Protein AF-A0A4E0QUA9-F1 (afdb_monomer_lite)

pLDDT: mean 82.61, std 20.05, range [34.75, 98.19]

Organism: Fasciola hepatica (NCBI:txid6192)

InterPro domains:
  IPR027408 PNPase/RNase PH domain superfamily [G3DSA:3.30.230.70] (9-128)
  IPR036345 Exoribonuclease, PH domain 2 superfamily [SSF55666] (56-123)

Foldseek 3Di:
DDDDDDDDDDDDDDDPPDPPPPDDVQVVLVVVQVVQQVVLVVCVVVVHDDPARWGKDKFALVVFPPKGFIKIFTARQVVLDTPDIDTPPIDDPDVVSVVVRSVVRNVVRNVVVVVVVVVVVVVVVVVD

Sequence (128 aa):
MIIQGRSIGKGGRTAQMQPELRWSDDHLAACLACAVTGAGLALADSGAQLYDIPVGVVVDMTKFERSSGRLCAAVLPQLQQIAMLYGGDVQVKNPEAFRQALSQAIQTASLMAATIKQCIQAQLENRM

Radius of gyration: 19.82 Å; chains: 1; bounding box: 42×36×62 Å

Secondary structure (DSSP, 8-state):
------------------------HHHHHHHHHHHHHHHHHHHHHTT---SS--EEEEEEGGGSTT-BSEEEEEEETTTTEEEEEE-SS-B-S-HHHHHHHHHHHHHHHHHHHHHHHHHHHHHHHTT-

Structure (mmCIF, N/CA/C/O backbone):
data_AF-A0A4E0QUA9-F1
#
_entry.id   AF-A0A4E0QUA9-F1
#
loop_
_atom_site.group_PDB
_atom_site.id
_atom_site.type_symbol
_atom_site.label_atom_id
_atom_site.label_alt_id
_atom_site.label_comp_id
_atom_site.label_asym_id
_atom_site.label_entity_id
_atom_site.label_seq_id
_atom_site.pdbx_PDB_ins_code
_atom_site.Cartn_x
_atom_site.Cartn_y
_atom_site.Cartn_z
_atom_site.occupancy
_atom_site.B_iso_or_equiv
_atom_site.auth_seq_id
_atom_site.auth_comp_id
_atom_site.auth_asym_id
_atom_site.auth_atom_id
_atom_site.pdbx_PDB_model_num
ATOM 1 N N . MET A 1 1 ? -11.093 8.909 -25.592 1.00 35.84 1 MET A N 1
ATOM 2 C CA . MET A 1 1 ? -11.931 7.747 -25.957 1.00 35.84 1 MET A CA 1
ATOM 3 C C . MET A 1 1 ? -11.816 7.553 -27.461 1.00 35.84 1 MET A C 1
ATOM 5 O O . MET A 1 1 ? -12.389 8.334 -28.204 1.00 35.84 1 MET A O 1
ATOM 9 N N . ILE A 1 2 ? -10.986 6.613 -27.912 1.00 35.44 2 ILE A N 1
ATOM 10 C CA . ILE A 1 2 ? -10.807 6.318 -29.340 1.00 35.44 2 ILE A CA 1
ATOM 11 C C . ILE A 1 2 ? -11.310 4.892 -29.551 1.00 35.44 2 ILE A C 1
ATOM 13 O O . ILE A 1 2 ? -10.698 3.945 -29.069 1.00 35.44 2 ILE A O 1
ATOM 17 N N . ILE A 1 3 ? -12.452 4.753 -30.224 1.00 42.22 3 ILE A N 1
ATOM 18 C CA . ILE A 1 3 ? -13.003 3.463 -30.646 1.00 42.22 3 ILE A CA 1
ATOM 19 C C . ILE A 1 3 ? -12.551 3.259 -32.094 1.00 42.22 3 ILE A C 1
ATOM 21 O O . ILE A 1 3 ? -13.092 3.890 -32.998 1.00 42.22 3 ILE A O 1
ATOM 25 N N . GLN A 1 4 ? -11.546 2.412 -32.331 1.00 47.38 4 GLN A N 1
ATOM 26 C CA . GLN A 1 4 ? -11.228 1.951 -33.685 1.00 47.38 4 GLN A CA 1
ATOM 27 C C . GLN A 1 4 ? -11.931 0.619 -33.949 1.00 47.38 4 GLN A C 1
ATOM 29 O O . GLN A 1 4 ? -11.519 -0.429 -33.460 1.00 47.38 4 GLN A O 1
ATOM 34 N N . GLY A 1 5 ? -13.001 0.670 -34.744 1.00 44.75 5 GLY A N 1
ATOM 35 C CA . GLY A 1 5 ? -13.618 -0.511 -35.336 1.00 44.75 5 GLY A CA 1
ATOM 36 C C . GLY A 1 5 ? -12.870 -0.936 -36.600 1.00 44.75 5 GLY A C 1
ATOM 37 O O . GLY A 1 5 ? -12.699 -0.138 -37.520 1.00 44.75 5 GLY A O 1
ATOM 38 N N . ARG A 1 6 ? -12.464 -2.207 -36.678 1.00 42.84 6 ARG A N 1
ATOM 39 C CA . ARG A 1 6 ? -12.143 -2.871 -37.949 1.00 42.84 6 ARG A CA 1
ATOM 40 C C . ARG A 1 6 ? -13.140 -4.001 -38.180 1.00 42.84 6 ARG A C 1
ATOM 42 O O . ARG A 1 6 ? -13.172 -4.972 -37.436 1.00 42.84 6 ARG A O 1
ATOM 49 N N . SER A 1 7 ? -13.945 -3.841 -39.226 1.00 52.25 7 SER A N 1
ATOM 50 C CA . SER A 1 7 ? -14.823 -4.864 -39.790 1.00 52.25 7 SER A CA 1
ATOM 51 C C . SER A 1 7 ? -14.080 -5.607 -40.898 1.00 52.25 7 SER A C 1
ATOM 53 O O . SER A 1 7 ? -13.655 -4.962 -41.855 1.00 52.25 7 SER A O 1
ATOM 55 N N . ILE A 1 8 ? -13.949 -6.936 -40.788 1.00 41.50 8 ILE A N 1
ATOM 56 C CA . ILE A 1 8 ? -13.713 -7.845 -41.923 1.00 41.50 8 ILE A CA 1
ATOM 57 C C . ILE A 1 8 ? -14.484 -9.162 -41.687 1.00 41.50 8 ILE A C 1
ATOM 59 O O . ILE A 1 8 ? -14.063 -10.017 -40.922 1.00 41.50 8 ILE A O 1
ATOM 63 N N . GLY A 1 9 ? -15.623 -9.302 -42.374 1.00 38.97 9 GLY A N 1
ATOM 64 C CA . GLY A 1 9 ? -15.914 -10.445 -43.255 1.00 38.97 9 GLY A CA 1
ATOM 65 C C . GLY A 1 9 ? -16.196 -11.858 -42.707 1.00 38.97 9 GLY A C 1
ATOM 66 O O . GLY A 1 9 ? -15.310 -12.696 -42.716 1.00 38.97 9 GLY A O 1
ATOM 67 N N . LYS A 1 10 ? -17.499 -12.136 -42.518 1.00 43.06 10 LYS A N 1
ATOM 68 C CA . LYS A 1 10 ? -18.285 -13.337 -42.919 1.00 43.06 10 LYS A CA 1
ATOM 69 C C . LYS A 1 10 ? -17.988 -14.722 -42.302 1.00 43.06 10 LYS A C 1
ATOM 71 O O . LYS A 1 10 ? -17.071 -15.422 -42.707 1.00 43.06 10 LYS A O 1
ATOM 76 N N . GLY A 1 11 ? -18.953 -15.211 -41.513 1.00 34.75 11 GLY A N 1
ATOM 77 C CA . GLY A 1 11 ? -19.171 -16.642 -41.261 1.00 34.75 11 GLY A CA 1
ATOM 78 C C . GLY A 1 11 ? -20.017 -16.881 -40.013 1.00 34.75 11 GLY A C 1
ATOM 79 O O . GLY A 1 11 ? -19.542 -16.684 -38.904 1.00 34.75 11 GLY A O 1
ATOM 80 N N . GLY A 1 12 ? -21.287 -17.253 -40.183 1.00 46.09 12 GLY A N 1
ATOM 81 C CA . GLY A 1 12 ? -22.238 -17.399 -39.084 1.00 46.09 12 GLY A CA 1
ATOM 82 C C . GLY A 1 12 ? -21.874 -18.500 -38.085 1.00 46.09 12 GLY A C 1
ATOM 83 O O . GLY A 1 12 ? -21.665 -19.646 -38.470 1.00 46.09 12 GLY A O 1
ATOM 84 N N . ARG A 1 13 ? -21.869 -18.133 -36.801 1.00 36.22 13 ARG A N 1
ATOM 85 C CA . ARG A 1 13 ? -22.352 -18.887 -35.630 1.00 36.22 13 ARG A CA 1
ATOM 86 C C . ARG A 1 13 ? -22.287 -17.941 -34.432 1.00 36.22 13 ARG A C 1
ATOM 88 O O . ARG A 1 13 ? -21.347 -17.170 -34.285 1.00 36.22 13 ARG A O 1
ATOM 95 N N . THR A 1 14 ? -23.329 -17.973 -33.619 1.00 45.34 14 THR A N 1
ATOM 96 C CA . THR A 1 14 ? -23.492 -17.218 -32.377 1.00 45.34 14 THR A CA 1
ATOM 97 C C . THR A 1 14 ? -22.300 -17.419 -31.440 1.00 45.34 14 THR A C 1
ATOM 99 O O . THR A 1 14 ? -22.210 -18.437 -30.760 1.00 45.34 14 THR A O 1
ATOM 102 N N . ALA A 1 15 ? -21.410 -16.436 -31.380 1.00 40.19 15 ALA A N 1
ATOM 103 C CA . ALA A 1 15 ? -20.519 -16.228 -30.253 1.00 40.19 15 ALA A CA 1
ATOM 104 C C . ALA A 1 15 ? -20.894 -14.867 -29.666 1.00 40.19 15 ALA A C 1
ATOM 106 O O . ALA A 1 15 ? -20.624 -13.828 -30.268 1.00 40.19 15 ALA A O 1
ATOM 107 N N . GLN A 1 16 ? -21.584 -14.872 -28.521 1.00 40.38 16 GLN A N 1
ATOM 108 C CA . GLN A 1 16 ? -21.643 -13.702 -27.651 1.00 40.38 16 GLN A CA 1
ATOM 109 C C . GLN A 1 16 ? -20.209 -13.420 -27.205 1.00 40.38 16 GLN A C 1
ATOM 111 O O . GLN A 1 16 ? -19.700 -13.990 -26.245 1.00 40.38 16 GLN A O 1
ATOM 116 N N . MET A 1 17 ? -19.541 -12.586 -27.987 1.00 34.75 17 MET A N 1
ATOM 117 C CA . MET A 1 17 ? -18.230 -12.044 -27.710 1.00 34.75 17 MET A CA 1
ATOM 118 C C . MET A 1 17 ? -18.432 -11.037 -26.579 1.00 34.75 17 MET A C 1
ATOM 120 O O . MET A 1 17 ? -18.856 -9.905 -26.812 1.00 34.75 17 MET A O 1
ATOM 124 N N . GLN A 1 18 ? -18.231 -11.486 -25.335 1.00 42.97 18 GLN A N 1
ATOM 125 C CA . GLN A 1 18 ? -18.046 -10.568 -24.217 1.00 42.97 18 GLN A CA 1
ATOM 126 C C . GLN A 1 18 ? -16.915 -9.618 -24.628 1.00 42.97 18 GLN A C 1
ATOM 128 O O . GLN A 1 18 ? -15.863 -10.099 -25.057 1.00 42.97 18 GLN A O 1
ATOM 133 N N . PRO A 1 19 ? -17.113 -8.291 -24.585 1.00 42.75 19 PRO A N 1
ATOM 134 C CA . PRO A 1 19 ? -16.015 -7.382 -24.826 1.00 42.75 19 PRO A CA 1
ATOM 135 C C . PRO A 1 19 ? -15.034 -7.595 -23.676 1.00 42.75 19 PRO A C 1
ATOM 137 O O . PRO A 1 19 ? -15.306 -7.184 -22.549 1.00 42.75 19 PRO A O 1
ATOM 140 N N . GLU A 1 20 ? -13.915 -8.273 -23.938 1.00 43.03 20 GLU A N 1
ATOM 141 C CA . GLU A 1 20 ? -12.751 -8.199 -23.066 1.00 43.03 20 GLU A CA 1
ATOM 142 C C . GLU A 1 20 ? -12.369 -6.720 -23.011 1.00 43.03 20 GLU A C 1
ATOM 144 O O . GLU A 1 20 ? -11.725 -6.181 -23.915 1.00 43.03 20 GLU A O 1
ATOM 149 N N . LEU A 1 21 ? -12.854 -6.025 -21.978 1.00 45.03 21 LEU A N 1
ATOM 150 C CA . LEU A 1 21 ? -12.381 -4.703 -21.619 1.00 45.03 21 LEU A CA 1
ATOM 151 C C . LEU A 1 21 ? -10.916 -4.890 -21.236 1.00 45.03 21 LEU A C 1
ATOM 153 O O . LEU A 1 21 ? -10.575 -5.185 -20.092 1.00 45.03 21 LEU A O 1
ATOM 157 N N . ARG A 1 22 ? -10.037 -4.772 -22.227 1.00 44.94 22 ARG A N 1
ATOM 158 C CA . ARG A 1 22 ? -8.603 -4.716 -22.010 1.00 44.94 22 ARG A CA 1
ATOM 159 C C . ARG A 1 22 ? -8.312 -3.317 -21.483 1.00 44.94 22 ARG A C 1
ATOM 161 O O . ARG A 1 22 ? -8.036 -2.393 -22.246 1.00 44.94 22 ARG A O 1
ATOM 168 N N . TRP A 1 23 ? -8.519 -3.138 -20.181 1.00 53.28 23 TRP A N 1
ATOM 169 C CA . TRP A 1 23 ? -8.097 -1.935 -19.476 1.00 53.28 23 TRP A CA 1
ATOM 170 C C . TRP A 1 23 ? -6.607 -1.733 -19.764 1.00 53.28 23 TRP A C 1
ATOM 172 O O . TRP A 1 23 ? -5.852 -2.704 -19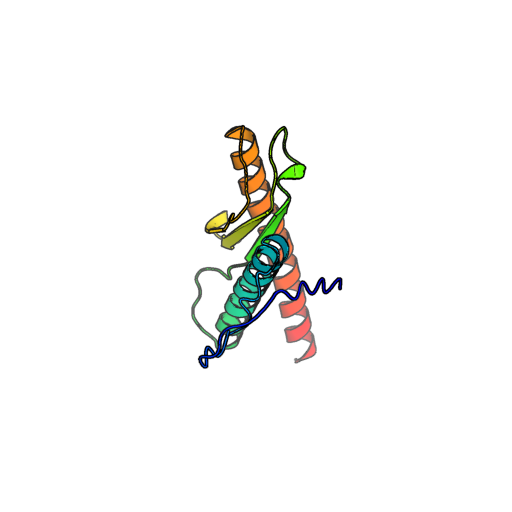.766 1.00 53.28 23 TRP A O 1
ATOM 182 N N . SER A 1 24 ? -6.179 -0.495 -20.034 1.00 63.12 24 SER A N 1
ATOM 183 C CA . SER A 1 24 ? -4.744 -0.192 -19.976 1.00 63.12 24 SER A CA 1
ATOM 184 C C . SER A 1 24 ? -4.265 -0.594 -18.582 1.00 63.12 24 SER A C 1
ATOM 186 O O . SER A 1 24 ? -4.932 -0.228 -17.608 1.00 63.12 24 SER A O 1
ATOM 188 N N . ASP A 1 25 ? -3.158 -1.331 -18.469 1.00 67.00 25 ASP A N 1
ATOM 189 C CA . ASP A 1 25 ? -2.610 -1.787 -17.179 1.00 67.00 25 ASP A CA 1
ATOM 190 C C . ASP A 1 25 ? -2.450 -0.622 -16.177 1.00 67.00 25 ASP A C 1
ATOM 192 O O . ASP A 1 25 ? -2.656 -0.785 -14.970 1.00 67.00 25 ASP A O 1
ATOM 196 N N . ASP A 1 26 ? -2.252 0.596 -16.697 1.00 67.88 26 ASP A N 1
ATOM 197 C CA . ASP A 1 26 ? -2.247 1.861 -15.957 1.00 67.88 26 ASP A CA 1
ATOM 198 C C . ASP A 1 26 ? -3.488 2.115 -15.090 1.00 67.88 26 ASP A C 1
ATOM 200 O O . ASP A 1 26 ? -3.385 2.708 -14.012 1.00 67.88 26 ASP A O 1
ATOM 204 N N . HIS A 1 27 ? -4.673 1.753 -15.587 1.00 81.19 27 HIS A N 1
ATOM 205 C CA . HIS A 1 27 ? -5.941 1.984 -14.890 1.00 81.19 27 HIS A CA 1
ATOM 206 C C . HIS A 1 27 ? -6.170 0.927 -13.819 1.00 81.19 27 HIS A C 1
ATOM 208 O O . HIS A 1 27 ? -6.656 1.250 -12.737 1.00 81.19 27 HIS A O 1
ATOM 214 N N . LEU A 1 28 ? -5.761 -0.314 -14.083 1.00 88.06 28 LEU A N 1
ATOM 215 C CA . LEU A 1 28 ? -5.922 -1.404 -13.132 1.00 88.06 28 LEU A CA 1
ATOM 216 C C . LEU A 1 28 ? -5.075 -1.179 -11.873 1.00 88.06 28 LEU A C 1
ATOM 218 O O . LEU A 1 28 ? -5.588 -1.343 -10.769 1.00 88.06 28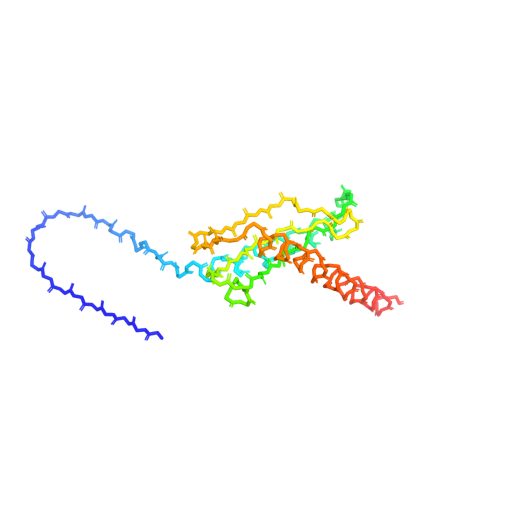 LEU A O 1
ATOM 222 N N . ALA A 1 29 ? -3.828 -0.718 -12.018 1.00 89.38 29 ALA A N 1
ATOM 223 C CA . ALA A 1 29 ? -2.967 -0.385 -10.881 1.00 89.38 29 ALA A CA 1
ATOM 224 C C . ALA A 1 29 ? -3.597 0.677 -9.956 1.00 89.38 29 ALA A C 1
ATOM 226 O O . ALA A 1 29 ? -3.612 0.517 -8.736 1.00 89.38 29 ALA A O 1
ATOM 227 N N . ALA A 1 30 ? -4.164 1.742 -10.530 1.00 91.25 30 ALA A N 1
ATOM 228 C CA . ALA A 1 30 ? -4.843 2.785 -9.761 1.00 91.25 30 ALA A CA 1
ATOM 229 C C . ALA A 1 30 ? -6.133 2.275 -9.104 1.00 91.25 30 ALA A C 1
ATOM 231 O O . ALA A 1 30 ? -6.356 2.517 -7.918 1.00 91.25 30 ALA A O 1
ATOM 232 N N . CYS A 1 31 ? -6.956 1.525 -9.841 1.00 94.50 31 CYS A N 1
ATOM 233 C CA . CYS A 1 31 ? -8.175 0.929 -9.302 1.00 94.50 31 CYS A CA 1
ATOM 234 C C . CYS A 1 31 ? -7.881 -0.029 -8.144 1.00 94.50 31 CYS A C 1
ATOM 236 O O . CYS A 1 31 ? -8.575 0.030 -7.132 1.00 94.50 31 CYS A O 1
ATOM 238 N N . LEU A 1 32 ? -6.842 -0.863 -8.254 1.00 94.25 32 LEU A N 1
ATOM 239 C CA . LEU A 1 32 ? -6.407 -1.756 -7.180 1.00 94.25 32 LEU A CA 1
ATOM 240 C C . LEU A 1 32 ? -5.967 -0.971 -5.944 1.00 94.25 32 LEU A C 1
ATOM 242 O O . LEU A 1 32 ? -6.410 -1.282 -4.841 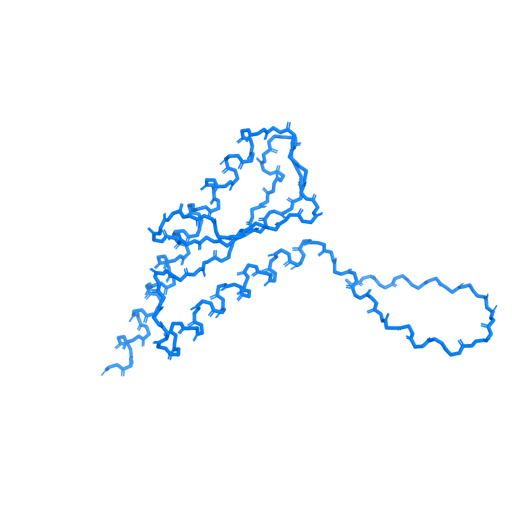1.00 94.25 32 LEU A O 1
ATOM 246 N N . ALA A 1 33 ? -5.160 0.078 -6.116 1.00 95.50 33 ALA A N 1
ATOM 247 C CA . ALA A 1 33 ? -4.724 0.917 -5.003 1.00 95.50 33 ALA A CA 1
ATOM 248 C C . ALA A 1 33 ? -5.913 1.569 -4.263 1.00 95.50 33 ALA A C 1
ATOM 250 O O . ALA A 1 33 ? -5.997 1.536 -3.029 1.00 95.50 33 ALA A O 1
ATOM 251 N N . CYS A 1 34 ? -6.876 2.112 -5.012 1.00 96.00 34 CYS A N 1
ATOM 252 C CA . CYS A 1 34 ? -8.099 2.671 -4.440 1.00 96.00 34 CYS A CA 1
ATOM 253 C C . CYS A 1 34 ? -8.957 1.600 -3.757 1.00 96.00 34 CYS A C 1
ATOM 255 O O . CYS A 1 34 ? -9.432 1.827 -2.646 1.00 96.00 34 CYS A O 1
ATOM 257 N N . ALA A 1 35 ? -9.131 0.436 -4.387 1.00 97.44 35 ALA A N 1
ATOM 258 C CA . ALA A 1 35 ? -9.931 -0.660 -3.850 1.00 97.44 35 ALA A CA 1
ATOM 259 C C . ALA A 1 35 ? -9.353 -1.200 -2.537 1.00 97.44 35 ALA A C 1
ATOM 261 O O . ALA A 1 35 ? -10.101 -1.396 -1.585 1.00 97.44 35 ALA A O 1
ATOM 262 N N . VAL A 1 36 ? -8.030 -1.375 -2.455 1.00 97.06 36 VAL A N 1
ATOM 263 C CA . VAL A 1 36 ? -7.338 -1.798 -1.228 1.00 97.06 36 VAL A CA 1
ATOM 264 C C . VAL A 1 36 ? -7.593 -0.808 -0.094 1.00 97.06 36 VAL A C 1
ATOM 266 O O . VAL A 1 36 ? -8.014 -1.210 0.989 1.00 97.06 36 VAL A O 1
ATOM 269 N N . THR A 1 37 ? -7.388 0.485 -0.356 1.00 96.94 37 THR A N 1
ATOM 270 C CA . THR A 1 37 ? -7.585 1.532 0.656 1.00 96.94 37 THR A CA 1
ATOM 271 C C . THR A 1 37 ? -9.048 1.605 1.095 1.00 96.94 37 THR A C 1
ATOM 273 O O . THR A 1 37 ? -9.343 1.646 2.287 1.00 96.94 37 THR A O 1
ATOM 276 N N . GLY A 1 38 ? -9.980 1.569 0.138 1.00 96.81 38 GLY A N 1
ATOM 277 C CA . GLY A 1 38 ? -11.416 1.587 0.409 1.00 96.81 38 GLY A CA 1
ATOM 278 C C . GLY A 1 38 ? -11.882 0.369 1.207 1.00 96.81 38 GLY A C 1
ATOM 279 O O . GLY A 1 38 ? -12.649 0.521 2.153 1.00 96.81 38 GLY A O 1
ATOM 280 N N . ALA A 1 39 ? -11.376 -0.824 0.887 1.00 96.88 39 ALA A N 1
ATOM 281 C CA . ALA A 1 39 ? -11.671 -2.040 1.638 1.00 96.88 39 ALA A CA 1
ATOM 282 C C . ALA A 1 39 ? -11.120 -1.975 3.069 1.00 96.88 39 ALA A C 1
ATOM 284 O O . ALA A 1 39 ? -11.835 -2.316 4.008 1.00 96.88 39 ALA A O 1
ATOM 285 N N . GLY A 1 40 ? -9.887 -1.487 3.251 1.00 95.19 40 GLY A N 1
ATOM 286 C CA . GLY A 1 40 ? -9.300 -1.284 4.577 1.00 95.19 40 GLY A CA 1
ATOM 287 C C . GLY A 1 40 ? -10.137 -0.345 5.448 1.00 95.19 40 GLY A C 1
ATOM 288 O O . GLY A 1 40 ? -10.404 -0.648 6.610 1.00 95.19 40 GLY A O 1
ATOM 289 N N . LEU A 1 41 ? -10.612 0.758 4.867 1.00 94.56 41 LEU A N 1
ATOM 290 C CA . LEU A 1 41 ? -11.493 1.706 5.549 1.00 94.56 41 LEU A CA 1
ATOM 291 C C . LEU A 1 41 ? -12.872 1.122 5.863 1.00 94.56 41 LEU A C 1
ATOM 293 O O . LEU A 1 41 ? -13.359 1.309 6.972 1.00 94.56 41 LEU A O 1
ATOM 297 N N . ALA A 1 42 ? -13.482 0.388 4.932 1.00 95.88 42 ALA A N 1
ATOM 298 C CA . ALA A 1 42 ? -14.772 -0.262 5.162 1.00 95.88 42 ALA A CA 1
ATOM 299 C C . ALA A 1 42 ? -14.693 -1.316 6.280 1.00 95.88 42 ALA A C 1
ATOM 301 O O . ALA A 1 42 ? -15.596 -1.421 7.107 1.00 95.88 42 ALA A O 1
ATOM 302 N N . LEU A 1 43 ? -13.592 -2.071 6.344 1.00 94.62 43 LEU A N 1
ATOM 303 C CA . LEU A 1 43 ? -13.342 -3.013 7.433 1.00 94.62 43 LEU A CA 1
ATOM 304 C C . LEU A 1 43 ? -13.188 -2.283 8.776 1.00 94.62 43 LEU A C 1
ATOM 306 O O . LEU A 1 43 ? -13.805 -2.697 9.758 1.00 94.62 43 LEU A O 1
ATOM 310 N N . ALA A 1 44 ? -12.439 -1.177 8.812 1.00 91.44 44 ALA A N 1
ATOM 311 C CA . ALA A 1 44 ? -12.318 -0.353 10.014 1.00 91.44 44 ALA A CA 1
ATOM 312 C C . ALA A 1 44 ? -13.676 0.224 10.467 1.00 91.44 44 ALA A C 1
ATOM 314 O O . ALA A 1 44 ? -13.998 0.151 11.650 1.00 91.44 44 ALA A O 1
ATOM 315 N N . ASP A 1 45 ? -14.495 0.724 9.535 1.00 91.12 45 ASP A N 1
ATOM 316 C CA . ASP A 1 45 ? -15.844 1.246 9.810 1.00 91.12 45 ASP A CA 1
ATOM 317 C C . ASP A 1 45 ? -16.791 0.154 10.335 1.00 91.12 45 ASP A C 1
ATOM 319 O O . ASP A 1 45 ? -17.569 0.385 11.258 1.00 91.12 45 ASP A O 1
ATOM 323 N N . SER A 1 46 ? -16.658 -1.079 9.833 1.00 94.50 46 SER A N 1
ATOM 324 C CA . SER A 1 46 ? -17.430 -2.230 10.323 1.00 94.50 46 SER A CA 1
ATOM 325 C C . SER A 1 46 ? -17.043 -2.704 11.735 1.00 94.50 46 SER A C 1
ATOM 327 O O . SER A 1 46 ? -17.687 -3.604 12.276 1.00 94.50 46 SER A O 1
ATOM 329 N N . GLY A 1 47 ? -15.990 -2.135 12.334 1.00 90.81 47 GLY A N 1
ATOM 330 C CA . GLY A 1 47 ? -15.471 -2.543 13.642 1.00 90.81 47 GLY A CA 1
ATOM 331 C C . GLY A 1 47 ? -14.609 -3.808 13.606 1.00 90.81 47 GLY A C 1
ATOM 332 O O . GLY A 1 47 ? -14.346 -4.403 14.654 1.00 90.81 47 GLY A O 1
ATOM 333 N N . ALA A 1 48 ? -14.159 -4.236 12.421 1.00 92.62 48 ALA A N 1
ATOM 334 C CA . ALA A 1 48 ? -13.229 -5.349 12.297 1.00 92.62 48 ALA A CA 1
ATOM 335 C C . ALA A 1 48 ? -11.904 -5.021 13.004 1.00 92.62 48 ALA A C 1
ATOM 337 O O . ALA A 1 48 ? -11.340 -3.937 12.846 1.00 92.62 48 ALA A O 1
ATOM 338 N N . GLN A 1 49 ? -11.377 -5.980 13.769 1.00 89.81 49 GLN A N 1
ATOM 339 C CA . GLN A 1 49 ? -10.077 -5.832 14.418 1.00 89.81 49 GLN A CA 1
ATOM 340 C C . GLN A 1 49 ? -8.964 -6.020 13.384 1.00 89.81 49 GLN A C 1
ATOM 342 O O . GLN A 1 49 ? -8.632 -7.143 13.006 1.00 89.81 49 GLN A O 1
ATOM 347 N N . LEU A 1 50 ? -8.401 -4.907 12.918 1.00 88.50 50 LEU A N 1
ATOM 348 C CA . LEU A 1 50 ? -7.261 -4.882 12.008 1.00 88.50 50 LEU A CA 1
ATOM 349 C C . LEU A 1 50 ? -5.991 -4.495 12.767 1.00 88.50 50 LEU A C 1
ATOM 351 O O . LEU A 1 50 ? -5.994 -3.540 13.540 1.00 88.50 50 LEU A O 1
ATOM 355 N N . TYR A 1 51 ? -4.891 -5.202 12.503 1.00 87.69 51 TYR A N 1
ATOM 356 C CA . TYR A 1 51 ? -3.565 -4.803 12.993 1.00 87.69 51 TYR A CA 1
ATOM 357 C C . TYR A 1 51 ? -3.091 -3.494 12.358 1.00 87.69 51 TYR A C 1
ATOM 359 O O . TYR A 1 51 ? -2.384 -2.714 12.990 1.00 87.69 51 TYR A O 1
ATOM 367 N N . ASP A 1 52 ? -3.468 -3.273 11.099 1.00 92.69 52 ASP A N 1
ATOM 368 C CA . ASP A 1 52 ? -3.139 -2.084 10.328 1.00 92.69 52 ASP A CA 1
ATOM 369 C C . ASP A 1 52 ? -4.168 -1.892 9.202 1.00 92.69 52 ASP A C 1
ATOM 371 O O . ASP A 1 52 ? -4.756 -2.866 8.721 1.00 92.69 52 ASP A O 1
ATOM 375 N N . ILE A 1 53 ? -4.387 -0.646 8.779 1.00 93.50 53 ILE A N 1
ATOM 376 C CA . ILE A 1 53 ? -5.277 -0.321 7.658 1.00 93.50 53 ILE A CA 1
ATOM 377 C C . ILE A 1 53 ? -4.426 -0.292 6.386 1.00 93.50 53 ILE A C 1
ATOM 379 O O . ILE A 1 53 ? -3.566 0.585 6.259 1.00 93.50 53 ILE A O 1
ATOM 383 N N . PRO A 1 54 ? -4.641 -1.211 5.427 1.00 96.50 54 PRO A N 1
ATOM 384 C CA . PRO A 1 54 ? -3.852 -1.228 4.210 1.00 96.50 54 PRO A CA 1
ATOM 385 C C . PRO A 1 54 ? -4.132 0.019 3.369 1.00 96.50 54 PRO A C 1
ATOM 387 O O . PRO A 1 54 ? -5.281 0.394 3.136 1.00 96.50 54 PRO A O 1
ATOM 390 N N . VAL A 1 55 ? -3.065 0.629 2.866 1.00 97.88 55 VAL A N 1
ATOM 391 C CA . VAL A 1 55 ? -3.122 1.762 1.945 1.00 97.88 55 VAL A CA 1
ATOM 392 C C . VAL A 1 55 ? -2.513 1.336 0.621 1.00 97.88 55 VAL A C 1
ATOM 394 O O . VAL A 1 55 ? -1.357 0.915 0.544 1.00 97.88 55 VAL A O 1
ATOM 397 N N . GLY A 1 56 ? -3.317 1.431 -0.428 1.00 97.69 56 GLY A N 1
ATOM 398 C CA . GLY A 1 56 ? -2.879 1.198 -1.789 1.00 97.69 56 GLY A CA 1
ATOM 399 C C . GLY A 1 56 ? -2.192 2.431 -2.366 1.00 97.69 56 GLY A C 1
ATOM 400 O O . GLY A 1 56 ? -2.721 3.539 -2.296 1.00 97.69 56 GLY A O 1
ATOM 401 N N . VAL A 1 57 ? -1.031 2.232 -2.979 1.00 97.06 57 VAL A N 1
ATOM 402 C CA . VAL A 1 57 ? -0.235 3.281 -3.621 1.00 97.06 57 VAL A CA 1
ATOM 403 C C . VAL A 1 57 ? 0.196 2.845 -5.013 1.00 97.06 57 VAL A C 1
ATOM 405 O O . VAL A 1 57 ? 0.484 1.673 -5.245 1.00 97.06 57 VAL A O 1
ATOM 408 N N . VAL A 1 58 ? 0.268 3.800 -5.938 1.00 95.62 58 VAL A N 1
ATOM 409 C CA . VAL A 1 58 ? 0.831 3.582 -7.274 1.00 95.62 58 VAL A CA 1
ATOM 410 C C . VAL A 1 58 ? 2.147 4.331 -7.381 1.00 95.62 58 VAL A C 1
ATOM 412 O O . VAL A 1 58 ? 2.207 5.543 -7.173 1.00 95.62 58 VAL A O 1
ATOM 415 N N . VAL A 1 59 ? 3.196 3.603 -7.741 1.00 94.62 59 VAL A N 1
ATOM 416 C CA . VAL A 1 59 ? 4.522 4.138 -8.012 1.00 94.62 59 VAL A CA 1
ATOM 417 C C . VAL A 1 59 ? 4.756 4.118 -9.517 1.00 94.62 59 VAL A C 1
ATOM 419 O O . VAL A 1 59 ? 4.694 3.080 -10.173 1.00 94.62 59 VAL A O 1
ATOM 422 N N . ASP A 1 60 ? 5.017 5.300 -10.062 1.00 92.06 60 ASP A N 1
ATOM 423 C CA . ASP A 1 60 ? 5.413 5.478 -11.452 1.00 92.06 60 ASP A CA 1
ATOM 424 C C . ASP A 1 60 ? 6.884 5.087 -11.620 1.00 92.06 60 ASP A C 1
ATOM 426 O O . ASP A 1 60 ? 7.780 5.780 -11.126 1.00 92.06 60 ASP A O 1
ATOM 430 N N . MET A 1 61 ? 7.124 3.970 -12.309 1.00 91.62 61 MET A N 1
ATOM 431 C CA . MET A 1 61 ? 8.465 3.413 -12.452 1.00 91.62 61 MET A CA 1
ATOM 432 C C . MET A 1 61 ? 9.325 4.191 -13.450 1.00 91.62 61 MET A C 1
ATOM 434 O O . MET A 1 61 ? 10.545 4.042 -13.430 1.00 91.62 61 MET A O 1
ATOM 438 N N . THR A 1 62 ? 8.731 5.062 -14.274 1.00 90.31 62 THR A N 1
ATOM 439 C CA . THR A 1 62 ? 9.481 5.908 -15.223 1.00 90.31 62 THR A CA 1
ATOM 440 C C . THR A 1 62 ? 10.369 6.940 -14.524 1.00 90.31 62 THR A C 1
ATOM 442 O O . THR A 1 62 ? 11.305 7.470 -15.122 1.00 90.31 62 THR A O 1
ATOM 445 N N . LYS A 1 63 ? 10.119 7.188 -13.232 1.00 88.75 63 LYS A N 1
ATOM 446 C CA . LYS A 1 63 ? 10.935 8.054 -12.372 1.00 88.75 63 LYS A CA 1
ATOM 447 C C . LYS A 1 63 ? 12.276 7.430 -11.988 1.00 88.75 63 LYS A C 1
ATOM 449 O O . LYS A 1 63 ? 13.146 8.143 -11.495 1.00 88.75 63 LYS A O 1
ATOM 454 N N . PHE A 1 64 ? 12.451 6.127 -12.208 1.00 88.81 64 PHE A N 1
ATOM 455 C CA . PHE A 1 64 ? 13.685 5.418 -11.898 1.00 88.81 64 PHE A CA 1
ATOM 456 C C . PHE A 1 64 ? 14.440 5.057 -13.171 1.00 88.81 64 PHE A C 1
ATOM 458 O O . PHE A 1 64 ? 13.854 4.695 -14.193 1.00 88.81 64 PHE A O 1
ATOM 465 N N . GLU A 1 65 ? 15.768 5.139 -13.105 1.00 85.94 65 GLU A N 1
ATOM 466 C CA . GLU A 1 65 ? 16.621 4.965 -14.276 1.00 85.94 65 GLU A CA 1
ATOM 467 C C . GLU A 1 65 ? 16.336 3.629 -14.985 1.00 85.94 65 GLU A C 1
ATOM 469 O O . GLU A 1 65 ? 16.343 2.556 -14.370 1.00 85.94 65 GLU A O 1
ATOM 474 N N . ARG A 1 66 ? 16.084 3.703 -16.300 1.00 83.00 66 ARG A N 1
ATOM 475 C CA . ARG A 1 66 ? 15.864 2.547 -17.190 1.00 83.00 66 ARG A CA 1
ATOM 476 C C . ARG A 1 66 ? 14.701 1.631 -16.776 1.00 83.00 66 ARG A C 1
ATOM 478 O O . ARG A 1 66 ? 14.685 0.471 -17.191 1.00 83.00 66 ARG A O 1
ATOM 485 N N . SER A 1 67 ? 13.746 2.134 -15.996 1.00 89.00 67 SER A N 1
ATOM 486 C CA . SER A 1 67 ? 12.550 1.398 -15.575 1.00 89.00 67 SER A CA 1
ATOM 487 C C . SER A 1 67 ? 11.291 1.971 -16.235 1.00 89.00 67 SER A C 1
ATOM 489 O O . SER A 1 67 ? 11.280 3.116 -16.689 1.00 89.00 67 SER A O 1
ATOM 491 N N . SER A 1 68 ? 10.238 1.164 -16.354 1.00 89.38 68 SER A N 1
ATOM 492 C CA . SER A 1 68 ? 8.969 1.580 -16.972 1.00 89.38 68 SER A CA 1
ATOM 493 C C . SER A 1 68 ? 7.773 0.861 -16.356 1.00 89.38 68 SER A C 1
ATOM 495 O O . SER A 1 68 ? 7.941 -0.159 -15.687 1.00 89.38 68 SER A O 1
ATOM 497 N N . GLY A 1 69 ? 6.573 1.380 -16.614 1.00 89.12 69 GLY A N 1
ATOM 498 C CA . GLY A 1 69 ? 5.306 0.833 -16.119 1.00 89.12 69 GLY A CA 1
ATOM 499 C C . GLY A 1 69 ? 4.884 1.416 -14.770 1.00 89.12 69 GLY A C 1
ATOM 500 O O . GLY A 1 69 ? 5.505 2.354 -14.251 1.00 89.12 69 GLY A O 1
ATOM 501 N N . ARG A 1 70 ? 3.813 0.865 -14.193 1.00 90.06 70 ARG A N 1
ATOM 502 C CA . ARG A 1 70 ? 3.261 1.321 -12.907 1.00 90.06 70 ARG A CA 1
ATOM 503 C C . ARG A 1 70 ? 3.168 0.185 -11.903 1.00 90.06 70 ARG A C 1
ATOM 505 O O . ARG A 1 70 ? 2.480 -0.808 -12.115 1.00 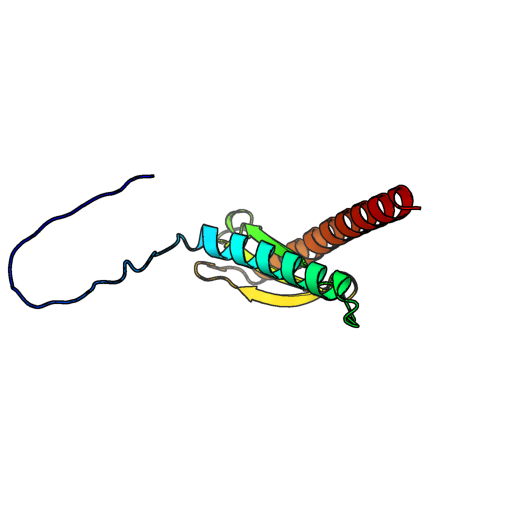90.06 70 ARG A O 1
ATOM 512 N N . LEU A 1 71 ? 3.827 0.371 -10.766 1.00 92.44 71 LEU A N 1
ATOM 513 C CA . LEU A 1 71 ? 3.804 -0.578 -9.664 1.00 92.44 71 LEU A CA 1
ATOM 514 C C . LEU A 1 71 ? 2.711 -0.176 -8.673 1.00 92.44 71 LEU A C 1
ATOM 516 O O . LEU A 1 71 ? 2.805 0.869 -8.036 1.00 92.44 71 LEU A O 1
ATOM 520 N N . CYS A 1 72 ? 1.684 -1.003 -8.517 1.00 95.12 72 CYS A N 1
ATOM 521 C CA . CYS A 1 72 ? 0.731 -0.876 -7.420 1.00 95.12 72 CYS A CA 1
ATOM 522 C C . CYS A 1 72 ? 1.238 -1.670 -6.212 1.00 95.12 72 CYS A C 1
ATOM 524 O O . CYS A 1 72 ? 1.593 -2.842 -6.338 1.00 95.12 72 CYS A O 1
ATOM 526 N N . ALA A 1 73 ? 1.227 -1.057 -5.034 1.00 96.88 73 ALA A N 1
ATOM 527 C CA . ALA A 1 73 ? 1.563 -1.708 -3.776 1.00 96.88 73 ALA A CA 1
ATOM 528 C C . ALA A 1 73 ? 0.442 -1.507 -2.755 1.00 96.88 73 ALA A C 1
ATOM 530 O O . ALA A 1 73 ? -0.094 -0.409 -2.642 1.00 96.88 73 ALA A O 1
ATOM 531 N N . ALA A 1 74 ? 0.110 -2.549 -1.993 1.00 97.81 74 ALA A N 1
ATOM 532 C CA . ALA A 1 74 ? -0.628 -2.397 -0.742 1.00 97.81 74 ALA A CA 1
ATOM 533 C C . ALA A 1 74 ? 0.381 -2.358 0.401 1.00 97.81 74 ALA A C 1
ATOM 535 O O . ALA A 1 74 ? 1.158 -3.301 0.575 1.00 97.81 74 ALA A O 1
ATOM 536 N N . VAL A 1 75 ? 0.366 -1.280 1.170 1.00 98.19 75 VAL A N 1
ATOM 537 C CA . VAL A 1 75 ? 1.274 -1.071 2.294 1.00 98.19 75 VAL A CA 1
ATOM 538 C C . VAL A 1 75 ? 0.476 -1.109 3.587 1.00 98.19 75 VAL A C 1
ATOM 540 O O . VAL A 1 75 ? -0.603 -0.532 3.655 1.00 98.19 75 VAL A O 1
ATOM 543 N N . LEU A 1 76 ? 1.028 -1.767 4.601 1.00 97.44 76 LEU A N 1
ATOM 544 C CA . LEU A 1 76 ? 0.625 -1.680 6.000 1.00 97.44 76 LEU A CA 1
ATOM 545 C C . LEU A 1 76 ? 1.475 -0.565 6.637 1.00 97.44 76 LEU A C 1
ATOM 547 O O . LEU A 1 76 ? 2.658 -0.793 6.922 1.00 97.44 76 LEU A O 1
ATOM 551 N N . PRO A 1 77 ? 0.955 0.674 6.749 1.00 95.62 77 PRO A N 1
ATOM 552 C CA . PRO A 1 77 ? 1.777 1.850 7.023 1.00 95.62 77 PRO A CA 1
ATOM 553 C C . PRO A 1 77 ? 2.308 1.926 8.458 1.00 95.62 77 PRO A C 1
ATOM 555 O O . PRO A 1 77 ? 3.386 2.488 8.655 1.00 95.62 77 PRO A O 1
ATOM 558 N N . GLN A 1 78 ? 1.592 1.376 9.447 1.00 93.25 78 GLN A N 1
ATOM 559 C CA . GLN A 1 78 ? 2.075 1.263 10.831 1.00 93.25 78 GLN A CA 1
ATOM 560 C C . GLN A 1 78 ? 3.198 0.230 10.934 1.00 93.25 78 GLN A C 1
ATOM 562 O O . GLN A 1 78 ? 4.170 0.443 11.656 1.00 93.25 78 GLN A O 1
ATOM 567 N N . LEU A 1 79 ? 3.086 -0.870 10.183 1.00 95.50 79 LEU A N 1
ATOM 568 C CA . LEU A 1 79 ? 4.101 -1.929 10.160 1.00 95.50 79 LEU A CA 1
ATOM 569 C C . LEU A 1 79 ? 5.278 -1.619 9.224 1.00 95.50 79 LEU A C 1
ATOM 571 O O . LEU A 1 79 ? 6.287 -2.319 9.270 1.00 95.50 79 LEU A O 1
ATOM 575 N N . GLN A 1 80 ? 5.155 -0.596 8.372 1.00 95.94 80 GLN A N 1
ATOM 576 C CA . GLN A 1 80 ? 6.097 -0.284 7.290 1.00 95.94 80 GLN A CA 1
ATOM 577 C C . GLN A 1 80 ? 6.358 -1.485 6.364 1.00 95.94 80 GLN A C 1
ATOM 579 O O . GLN A 1 80 ? 7.476 -1.710 5.899 1.00 95.94 80 GLN A O 1
ATOM 584 N N . GLN A 1 81 ? 5.315 -2.273 6.096 1.00 96.19 81 GLN A N 1
ATOM 585 C CA . GLN A 1 81 ? 5.405 -3.516 5.329 1.00 96.19 81 GLN A CA 1
ATOM 586 C C . GLN A 1 81 ? 4.604 -3.442 4.036 1.00 96.19 81 GLN A C 1
ATOM 588 O O . GLN A 1 81 ? 3.548 -2.820 3.974 1.00 96.19 81 GLN A O 1
ATOM 593 N N . ILE A 1 82 ? 5.084 -4.128 3.002 1.00 97.06 82 ILE A N 1
ATOM 594 C CA . ILE A 1 82 ? 4.351 -4.302 1.750 1.00 97.06 82 ILE A CA 1
ATOM 595 C C . ILE A 1 82 ? 3.612 -5.637 1.811 1.00 97.06 82 ILE A C 1
ATOM 597 O O . ILE A 1 82 ? 4.239 -6.690 1.887 1.00 97.06 82 ILE A O 1
ATOM 601 N N . ALA A 1 83 ? 2.283 -5.584 1.777 1.00 95.75 83 ALA A N 1
ATOM 602 C CA . ALA A 1 83 ? 1.409 -6.755 1.834 1.00 95.75 83 ALA A CA 1
ATOM 603 C C . ALA A 1 83 ? 1.044 -7.296 0.445 1.00 95.75 83 ALA A C 1
ATOM 605 O O . ALA A 1 83 ? 0.720 -8.472 0.300 1.00 95.75 83 ALA A O 1
ATOM 606 N N . MET A 1 84 ? 1.090 -6.448 -0.585 1.00 95.94 84 MET A N 1
ATOM 607 C CA . MET A 1 84 ? 0.790 -6.831 -1.964 1.00 95.94 84 MET A CA 1
ATOM 608 C C . MET A 1 84 ? 1.624 -5.999 -2.931 1.00 95.94 84 MET A C 1
ATOM 610 O O . MET A 1 84 ? 1.792 -4.798 -2.724 1.00 95.94 84 MET A O 1
ATOM 614 N N . LEU A 1 85 ? 2.070 -6.626 -4.018 1.00 94.62 85 LEU A N 1
ATOM 615 C CA . LEU A 1 85 ? 2.641 -5.960 -5.183 1.00 94.62 85 LEU A CA 1
ATOM 616 C C . LEU A 1 85 ? 1.924 -6.430 -6.444 1.00 94.62 85 LEU A C 1
ATOM 618 O O . LEU A 1 85 ? 1.716 -7.625 -6.640 1.00 94.62 85 LEU A O 1
ATOM 622 N N . TYR A 1 86 ? 1.582 -5.480 -7.304 1.00 92.69 86 TYR A N 1
ATOM 623 C CA . TYR A 1 86 ? 1.040 -5.717 -8.632 1.00 92.69 86 TYR A CA 1
ATOM 624 C C . TYR A 1 86 ? 1.803 -4.860 -9.641 1.00 92.69 86 TYR A C 1
ATOM 626 O O . TYR A 1 86 ? 1.884 -3.641 -9.492 1.00 92.69 86 TYR A O 1
ATOM 634 N N . GLY A 1 87 ? 2.355 -5.495 -10.670 1.00 87.81 87 GLY A N 1
ATOM 635 C CA . GLY A 1 87 ? 3.090 -4.821 -11.737 1.00 87.81 87 GLY A CA 1
ATOM 636 C C . GLY A 1 87 ? 2.884 -5.536 -13.062 1.00 87.81 87 GLY A C 1
ATOM 637 O O . GLY A 1 87 ? 3.767 -6.268 -13.494 1.00 87.81 87 GLY A O 1
ATOM 638 N N . GLY A 1 88 ? 1.710 -5.353 -13.675 1.00 80.81 88 GLY A N 1
ATOM 639 C CA . GLY A 1 88 ? 1.341 -6.027 -14.927 1.00 80.81 88 GLY A CA 1
ATOM 640 C C . GLY A 1 88 ? 2.266 -5.693 -16.104 1.00 80.81 88 GLY A C 1
ATOM 641 O O . GLY A 1 88 ? 2.597 -6.570 -16.896 1.00 80.81 88 GLY A O 1
ATOM 642 N N . ASP A 1 89 ? 2.748 -4.453 -16.170 1.00 81.69 89 ASP A N 1
ATOM 643 C CA . ASP A 1 89 ? 3.587 -3.914 -17.247 1.00 81.69 89 ASP A CA 1
ATOM 644 C C . ASP A 1 89 ? 4.950 -3.391 -16.751 1.00 81.69 89 ASP A C 1
ATOM 646 O O . ASP A 1 89 ? 5.694 -2.727 -17.481 1.00 81.69 89 ASP A O 1
ATOM 650 N N . VAL A 1 90 ? 5.294 -3.681 -15.493 1.00 86.62 90 VAL A N 1
ATOM 651 C CA . VAL A 1 90 ? 6.479 -3.122 -14.844 1.00 86.62 90 VAL A CA 1
ATOM 652 C C . VAL A 1 90 ? 7.748 -3.774 -15.387 1.00 86.62 90 VAL A C 1
ATOM 654 O O . VAL A 1 90 ? 7.952 -4.981 -15.268 1.00 86.62 90 VAL A O 1
ATOM 657 N N . GLN A 1 91 ? 8.655 -2.952 -15.916 1.00 88.69 91 GLN A N 1
ATOM 658 C CA . GLN A 1 91 ? 10.015 -3.369 -16.245 1.00 88.69 91 GLN A CA 1
ATOM 659 C C . GLN A 1 91 ? 11.001 -2.741 -15.270 1.00 88.69 91 GLN A C 1
ATOM 661 O O . GLN A 1 91 ? 11.179 -1.523 -15.235 1.00 88.69 91 GLN A O 1
ATOM 666 N N . VAL A 1 92 ? 11.688 -3.598 -14.519 1.00 86.50 92 VAL A N 1
ATOM 667 C CA . VAL A 1 92 ? 12.786 -3.220 -13.630 1.00 86.50 92 VAL A CA 1
ATOM 668 C C . VAL A 1 92 ? 14.087 -3.718 -14.239 1.00 86.50 92 VAL A C 1
ATOM 670 O O . VAL A 1 92 ? 14.291 -4.923 -14.368 1.00 86.50 92 VAL A O 1
ATOM 673 N N . LYS A 1 93 ? 14.992 -2.800 -14.587 1.00 84.81 93 LYS A N 1
ATOM 674 C CA . LYS A 1 93 ? 16.334 -3.152 -15.094 1.00 84.81 93 LYS A CA 1
ATOM 675 C C . LYS A 1 93 ? 17.438 -3.004 -14.051 1.00 84.81 93 LYS A C 1
ATOM 677 O O . LYS A 1 93 ? 18.571 -3.400 -14.301 1.00 84.81 93 LYS A O 1
ATOM 682 N N . ASN A 1 94 ? 17.112 -2.432 -12.895 1.00 84.50 94 ASN A N 1
ATOM 683 C CA . ASN A 1 94 ? 18.045 -2.181 -11.809 1.00 84.50 94 ASN A CA 1
ATOM 684 C C . ASN A 1 94 ? 17.393 -2.571 -10.467 1.00 84.50 94 ASN A C 1
ATOM 686 O O . ASN A 1 94 ? 16.351 -2.006 -10.129 1.00 84.50 94 ASN A O 1
ATOM 690 N N . PRO A 1 95 ? 17.974 -3.494 -9.679 1.00 88.81 95 PRO A N 1
ATOM 691 C CA . PRO A 1 95 ? 17.429 -3.858 -8.369 1.00 88.81 95 PRO A CA 1
ATOM 692 C C . PRO A 1 95 ? 17.360 -2.667 -7.403 1.00 88.81 95 PRO A C 1
ATOM 694 O O . PRO A 1 95 ? 16.442 -2.588 -6.587 1.00 88.81 95 PRO A O 1
ATOM 697 N N . GLU A 1 96 ? 18.271 -1.702 -7.531 1.00 92.12 96 GLU A N 1
ATOM 698 C CA . GLU A 1 96 ? 18.264 -0.493 -6.709 1.00 92.12 96 GLU A CA 1
ATOM 699 C C . GLU A 1 96 ? 17.067 0.413 -7.039 1.00 92.12 96 GLU A C 1
ATOM 701 O O . GLU A 1 96 ? 16.445 0.963 -6.134 1.00 92.12 96 GLU A O 1
ATOM 706 N N . ALA A 1 97 ? 16.664 0.489 -8.314 1.00 90.25 97 ALA A N 1
ATOM 707 C CA . ALA A 1 97 ? 15.453 1.203 -8.726 1.00 90.25 97 ALA A CA 1
ATOM 708 C C . ALA A 1 97 ? 14.197 0.592 -8.091 1.00 90.25 97 ALA A C 1
ATOM 710 O O . ALA A 1 97 ? 13.322 1.312 -7.616 1.00 90.25 97 ALA A O 1
ATOM 711 N N . PHE A 1 98 ? 14.127 -0.739 -8.016 1.00 91.50 98 PHE A N 1
ATOM 712 C CA . PHE A 1 98 ? 13.020 -1.413 -7.343 1.00 91.50 98 PHE A CA 1
ATOM 713 C C . PHE A 1 98 ? 13.025 -1.150 -5.839 1.00 91.50 98 PHE A C 1
ATOM 715 O O . PHE A 1 98 ? 11.994 -0.794 -5.278 1.00 91.50 98 PHE A O 1
ATOM 722 N N . ARG A 1 99 ? 14.189 -1.225 -5.182 1.00 94.25 99 ARG A N 1
ATOM 723 C CA . ARG A 1 99 ? 14.324 -0.902 -3.753 1.00 94.25 99 ARG A CA 1
ATOM 724 C C . ARG A 1 99 ? 13.865 0.526 -3.441 1.00 94.25 99 ARG A C 1
ATOM 726 O O . ARG A 1 99 ? 13.164 0.749 -2.449 1.00 94.25 99 ARG A O 1
ATOM 733 N N . GLN A 1 100 ? 14.235 1.483 -4.289 1.00 94.56 100 GLN A N 1
ATOM 734 C CA . GLN A 1 100 ? 13.798 2.873 -4.174 1.00 94.56 100 GLN A CA 1
ATOM 735 C C . GLN A 1 100 ? 12.288 3.013 -4.403 1.00 94.56 100 GLN A C 1
ATOM 737 O O . GLN A 1 100 ? 11.631 3.698 -3.624 1.00 94.56 100 GLN A O 1
ATOM 742 N N . ALA A 1 101 ? 11.719 2.308 -5.385 1.00 94.56 101 ALA A N 1
ATOM 743 C CA . ALA A 1 101 ? 10.277 2.284 -5.625 1.00 94.56 101 ALA A CA 1
ATOM 744 C C . ALA A 1 101 ? 9.486 1.732 -4.428 1.00 94.56 101 ALA A C 1
ATOM 746 O O . ALA A 1 101 ? 8.494 2.334 -4.021 1.00 94.56 101 ALA A O 1
ATOM 747 N N . LEU A 1 102 ? 9.946 0.639 -3.810 1.00 95.69 102 LEU A N 1
ATOM 748 C CA . LEU A 1 102 ? 9.322 0.084 -2.602 1.00 95.69 102 LEU A CA 1
ATOM 749 C C . LEU A 1 102 ? 9.441 1.045 -1.411 1.00 95.69 102 LEU A C 1
ATOM 751 O O . LEU A 1 102 ? 8.480 1.243 -0.670 1.00 95.69 102 LEU A O 1
ATOM 755 N N . SER A 1 103 ? 10.597 1.693 -1.259 1.00 96.75 103 SER A N 1
ATOM 756 C CA . SER A 1 103 ? 10.803 2.704 -0.215 1.00 96.75 103 SER A CA 1
ATOM 757 C C . SER A 1 103 ? 9.871 3.904 -0.416 1.00 96.75 103 SER A C 1
ATOM 759 O O . SER A 1 103 ? 9.243 4.366 0.537 1.00 96.75 103 SER A O 1
ATOM 761 N N . GLN A 1 104 ? 9.713 4.365 -1.661 1.00 96.62 104 GLN A N 1
ATOM 762 C CA . GLN A 1 104 ? 8.771 5.425 -2.017 1.00 96.62 104 GLN A CA 1
ATOM 763 C C . GLN A 1 104 ? 7.321 5.002 -1.753 1.00 96.62 104 GLN A C 1
ATOM 765 O O . GLN A 1 104 ? 6.540 5.813 -1.251 1.00 96.62 104 GLN A O 1
ATOM 770 N N . ALA A 1 105 ? 6.951 3.756 -2.064 1.00 97.38 105 ALA A N 1
ATOM 771 C CA . ALA A 1 105 ? 5.619 3.226 -1.784 1.00 97.38 105 ALA A CA 1
ATOM 772 C C . ALA A 1 105 ? 5.300 3.302 -0.285 1.00 97.38 105 ALA A C 1
ATOM 774 O O . ALA A 1 105 ? 4.266 3.855 0.088 1.00 97.38 105 ALA A O 1
ATOM 775 N N . ILE A 1 106 ? 6.214 2.825 0.568 1.00 98.00 106 ILE A N 1
ATOM 776 C CA . ILE A 1 106 ? 6.048 2.862 2.027 1.00 98.00 106 ILE A CA 1
ATOM 777 C C . ILE A 1 106 ? 5.899 4.303 2.519 1.00 98.00 106 ILE A C 1
ATOM 779 O O . ILE A 1 106 ? 4.937 4.613 3.216 1.00 98.00 106 ILE A O 1
ATOM 783 N N . GLN A 1 107 ? 6.794 5.203 2.105 1.00 97.56 107 GLN A N 1
ATOM 784 C CA . GLN A 1 107 ? 6.739 6.613 2.505 1.00 97.56 107 GLN A CA 1
ATOM 785 C C . GLN A 1 107 ? 5.429 7.287 2.080 1.00 97.56 107 GLN A C 1
ATOM 787 O O . GLN A 1 107 ? 4.788 7.969 2.879 1.00 97.56 107 GLN A O 1
ATOM 792 N N . THR A 1 108 ? 5.007 7.068 0.833 1.00 97.19 108 THR A N 1
ATOM 793 C CA . THR A 1 108 ? 3.759 7.632 0.297 1.00 97.19 108 THR A CA 1
ATOM 794 C C . THR A 1 108 ? 2.553 7.104 1.071 1.00 97.19 108 THR A C 1
ATOM 796 O O . THR A 1 108 ? 1.680 7.880 1.457 1.00 97.19 108 THR A O 1
ATOM 799 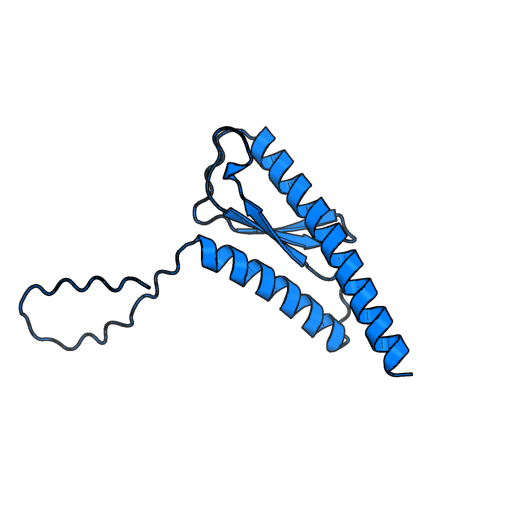N N . ALA A 1 109 ? 2.527 5.803 1.361 1.00 97.50 109 ALA A N 1
ATOM 800 C CA . ALA A 1 109 ? 1.457 5.185 2.129 1.00 97.50 109 ALA A CA 1
ATOM 801 C C . ALA A 1 109 ? 1.407 5.694 3.575 1.00 97.50 109 ALA A C 1
ATOM 803 O O . ALA A 1 109 ? 0.318 5.953 4.080 1.00 97.50 109 ALA A O 1
ATOM 804 N N . SER A 1 110 ? 2.553 5.899 4.232 1.00 96.94 110 SER A N 1
ATOM 805 C CA . SER A 1 110 ? 2.612 6.489 5.577 1.00 96.94 110 SER A CA 1
ATOM 806 C C . SER A 1 110 ? 2.045 7.909 5.610 1.00 96.94 110 SER A C 1
ATOM 808 O O . SER A 1 110 ? 1.288 8.240 6.524 1.00 96.94 110 SER A O 1
ATOM 810 N N . LEU A 1 111 ? 2.351 8.735 4.602 1.00 96.75 111 LEU A N 1
ATOM 811 C CA . LEU A 1 111 ? 1.775 10.078 4.478 1.00 96.75 111 LEU A CA 1
ATOM 812 C C . LEU A 1 111 ? 0.259 10.017 4.259 1.00 96.75 111 LEU A C 1
ATOM 814 O O . LEU A 1 111 ? -0.491 10.685 4.968 1.00 96.75 111 LEU A O 1
ATOM 818 N N . MET A 1 112 ? -0.200 9.172 3.332 1.00 96.06 112 MET A N 1
ATOM 819 C CA . MET A 1 112 ? -1.629 8.981 3.073 1.00 96.06 112 MET A CA 1
ATOM 820 C C . MET A 1 112 ? -2.373 8.477 4.312 1.00 96.06 112 MET A C 1
ATOM 822 O O . MET A 1 112 ? -3.444 8.989 4.625 1.00 96.06 112 MET A O 1
ATOM 826 N N . ALA A 1 113 ? -1.804 7.527 5.054 1.00 95.50 113 ALA A N 1
ATOM 827 C CA . ALA A 1 113 ? -2.384 7.016 6.292 1.00 95.50 113 ALA A CA 1
ATOM 828 C C . ALA A 1 113 ? -2.514 8.108 7.361 1.00 95.50 113 ALA A C 1
ATOM 830 O O . ALA A 1 113 ? -3.539 8.182 8.039 1.00 95.50 113 ALA A O 1
ATOM 831 N N . ALA A 1 114 ? -1.511 8.983 7.490 1.00 95.12 114 ALA A N 1
ATOM 832 C CA . ALA A 1 114 ? -1.577 10.126 8.396 1.00 95.12 114 ALA A CA 1
ATOM 833 C C . ALA A 1 114 ? -2.714 11.085 8.007 1.00 95.12 114 ALA A C 1
ATOM 835 O O . ALA A 1 114 ? -3.501 11.472 8.870 1.00 95.12 114 ALA A O 1
ATOM 836 N N . THR A 1 115 ? -2.854 11.404 6.716 1.00 95.12 115 THR A N 1
ATOM 837 C CA . THR A 1 115 ? -3.959 12.236 6.212 1.00 95.12 115 THR A CA 1
ATOM 838 C C . THR A 1 115 ? -5.318 11.581 6.448 1.00 95.12 115 THR A C 1
ATOM 840 O O . THR A 1 115 ? -6.219 12.222 6.978 1.00 95.12 115 THR A O 1
ATOM 843 N N . ILE A 1 116 ? -5.467 10.295 6.122 1.00 93.06 116 ILE A N 1
ATOM 844 C CA . ILE A 1 116 ? -6.699 9.530 6.357 1.00 93.06 116 ILE A CA 1
ATOM 845 C C . ILE A 1 116 ? -7.076 9.570 7.841 1.00 93.06 116 ILE A C 1
ATOM 847 O O . ILE A 1 116 ? -8.219 9.876 8.177 1.00 93.06 116 ILE A O 1
ATOM 851 N N . LYS A 1 117 ? -6.113 9.324 8.737 1.00 91.75 117 LYS A N 1
ATOM 852 C CA . LYS A 1 117 ? -6.333 9.370 10.187 1.00 91.75 117 LYS A CA 1
ATOM 853 C C . LYS A 1 117 ? -6.800 10.751 10.647 1.00 91.75 117 LYS A C 1
ATOM 855 O O . LYS A 1 117 ? -7.764 10.829 11.400 1.00 91.75 117 LYS A O 1
ATOM 860 N N . GLN A 1 118 ? -6.160 11.820 10.172 1.00 93.69 118 GLN A N 1
ATOM 861 C CA . GLN A 1 118 ? -6.567 13.195 10.478 1.00 93.69 118 GLN A CA 1
ATOM 862 C C . GLN A 1 118 ? -7.990 13.488 9.988 1.00 93.69 118 GLN A C 1
ATOM 864 O O . GLN A 1 118 ? -8.788 14.059 10.728 1.00 93.69 118 GLN A O 1
ATOM 869 N N . CYS A 1 119 ? -8.341 13.057 8.772 1.00 92.25 119 CYS A N 1
ATOM 870 C CA . CYS A 1 119 ? -9.691 13.225 8.238 1.00 92.25 119 CYS A CA 1
ATOM 871 C C . CYS A 1 119 ? -10.739 12.479 9.073 1.00 92.25 119 CYS A C 1
ATOM 873 O O . CYS A 1 119 ? -11.788 13.046 9.370 1.00 92.25 119 CYS A O 1
ATOM 875 N N . ILE A 1 120 ? -10.459 11.236 9.476 1.00 88.56 120 ILE A N 1
ATOM 876 C CA . ILE A 1 120 ? -11.367 10.445 10.319 1.00 88.56 120 ILE A CA 1
ATOM 877 C C . ILE A 1 120 ? -11.532 11.101 11.695 1.00 88.56 120 ILE A C 1
ATOM 879 O O . ILE A 1 120 ? -12.656 11.244 12.166 1.00 88.56 120 ILE A O 1
ATOM 883 N N . GLN A 1 121 ? -10.439 11.549 12.322 1.00 90.38 121 GLN A N 1
ATOM 884 C CA . GLN A 1 121 ? -10.489 12.249 13.612 1.00 90.38 121 GLN A CA 1
ATOM 885 C C . GLN A 1 121 ? -11.359 13.508 13.537 1.00 90.38 121 GLN A C 1
ATOM 887 O O . GLN A 1 121 ? -12.287 13.649 14.328 1.00 90.38 121 GLN A O 1
ATOM 892 N N . ALA A 1 122 ? -11.145 14.353 12.526 1.00 92.00 122 ALA A N 1
ATOM 893 C CA . ALA A 1 122 ? -11.960 15.546 12.318 1.00 92.00 122 ALA A CA 1
ATOM 894 C C . ALA A 1 122 ? -13.445 15.214 12.068 1.00 92.00 122 ALA A C 1
ATOM 896 O O . ALA A 1 122 ? -14.335 15.940 12.504 1.00 92.00 122 ALA A O 1
ATOM 897 N N . GLN A 1 123 ? -13.752 14.116 11.367 1.00 88.69 123 GLN A N 1
ATOM 898 C CA . GLN A 1 123 ? -15.139 13.680 11.167 1.00 88.69 123 GLN A CA 1
ATOM 899 C C . GLN A 1 123 ? -15.803 13.190 12.457 1.00 88.69 123 GLN A C 1
ATOM 901 O O . GLN A 1 123 ? -16.998 13.417 12.635 1.00 88.69 123 GLN A O 1
ATOM 906 N N . LEU A 1 124 ? -15.053 12.528 13.340 1.00 88.56 124 LEU A N 1
ATOM 907 C CA . LEU A 1 124 ? -15.556 12.074 14.637 1.00 88.56 124 LEU A CA 1
ATOM 908 C C . LEU A 1 124 ? -15.807 13.252 15.581 1.00 88.56 124 LEU A C 1
ATOM 910 O O . LEU A 1 124 ? -16.868 13.307 16.195 1.00 88.56 124 LEU A O 1
ATOM 914 N N . GLU A 1 125 ? -14.888 14.217 15.636 1.00 90.62 125 GLU A N 1
ATOM 915 C CA . GLU A 1 125 ? -15.041 15.443 16.434 1.0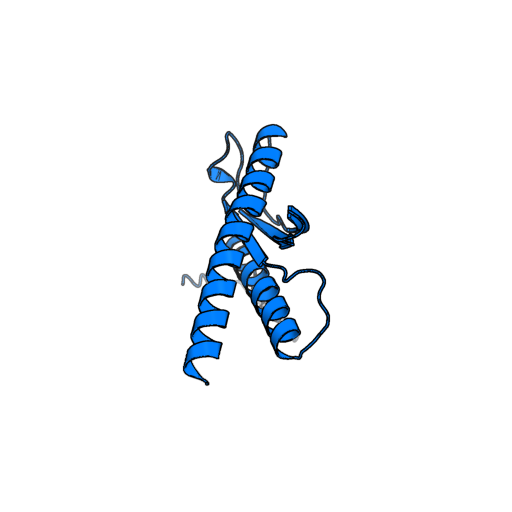0 90.62 125 GLU A CA 1
ATOM 916 C C . GLU A 1 125 ? -16.266 16.260 16.005 1.00 90.62 125 GLU A C 1
ATOM 918 O O . GLU A 1 125 ? -16.988 16.763 16.853 1.00 90.62 125 GLU A O 1
ATOM 923 N N . ASN A 1 126 ? -16.558 16.333 14.702 1.00 86.69 126 ASN A N 1
ATOM 924 C CA . ASN A 1 126 ? -17.739 17.036 14.183 1.00 86.69 126 ASN A CA 1
ATOM 925 C C . ASN A 1 126 ? -19.076 16.304 14.422 1.00 86.69 126 ASN A C 1
ATOM 927 O O . ASN A 1 126 ? -20.135 16.872 14.157 1.00 86.69 126 ASN A O 1
ATOM 931 N N . ARG A 1 127 ? -19.050 15.029 14.832 1.00 75.69 127 ARG A N 1
ATOM 932 C CA . ARG A 1 127 ? -20.251 14.230 15.142 1.00 75.69 127 ARG A CA 1
ATOM 933 C C . ARG A 1 127 ? -20.586 14.205 16.637 1.00 75.69 127 ARG A C 1
ATOM 935 O O . ARG A 1 127 ? -21.644 13.679 16.985 1.00 75.69 127 ARG A O 1
ATOM 942 N N . MET A 1 128 ? -19.693 14.716 17.485 1.00 54.44 128 MET A N 1
ATOM 943 C CA . MET A 1 128 ? -19.892 14.891 18.928 1.00 54.44 128 MET A CA 1
ATOM 944 C C . MET A 1 128 ? -20.456 16.275 19.235 1.00 54.44 128 MET A C 1
ATOM 946 O O . MET A 1 128 ? -21.261 16.354 20.188 1.00 54.44 128 MET A O 1
#